Protein AF-A0A7X2IP19-F1 (afdb_monomer)

Mean predicted aligned error: 9.09 Å

Foldseek 3Di:
DPPAFAAPQNVQVVVQAKKKKKAAPPCQPVLVVQVVLVVVVVVCVVVVWDKDQGAHDPPPDDDRDRSNMMITPFHCDPVGPVNVVVVCVLCDPDPPCSNVRIDIDMDHD

Radius of gyration: 13.94 Å; Cα contacts (8 Å, |Δi|>4): 166; chains: 1; bounding box: 26×44×30 Å

Organism: NCBI:txid2666085

Nearest PDB structures (foldseek):
  6v3b-assembly1_f  TM=3.263E-01  e=1.757E-01  Acinetobacter baumannii AB0057
  7aqd-assembly1_F  TM=4.295E-01  e=8.928E+00  Bacillus subtilis subsp. subtilis str. 168

Secondary structure (DSSP, 8-state):
---PPPBHHHHHHHHTS-EEEEE-TT-GGGGGG-HHHHHHHHHHHHHT--EEE-BS-TTT-TT------EEE-----TT-HHHHHHHHHHH-SSS-TTSTT-EEEEE--

Solvent-accessible surface area (backbone atoms only — not comparable to full-atom values): 6439 Å² total; per-residue (Å²): 130,88,80,74,57,60,31,60,64,58,52,10,52,72,68,68,38,51,33,38,35,42,35,48,76,89,31,47,92,47,25,92,72,36,65,66,55,54,52,49,51,54,47,30,60,74,70,68,50,54,64,47,78,26,29,77,59,84,86,81,42,93,84,68,70,68,37,62,29,34,34,37,75,42,59,84,42,98,85,36,66,65,43,52,49,50,51,47,60,49,63,43,98,51,94,68,65,81,44,72,60,54,44,79,43,79,44,68,93

Structure (mmCIF, N/CA/C/O backbone):
data_AF-A0A7X2IP19-F1
#
_entry.id   AF-A0A7X2IP19-F1
#
loop_
_atom_site.group_PDB
_atom_site.id
_atom_site.type_symbol
_atom_site.label_atom_id
_atom_site.label_alt_id
_atom_site.label_comp_id
_atom_site.label_asym_id
_atom_site.label_entity_id
_atom_site.label_seq_id
_atom_site.pdbx_PDB_ins_code
_atom_site.Cartn_x
_atom_site.Cartn_y
_atom_site.Cartn_z
_atom_site.occupancy
_atom_site.B_iso_or_equiv
_atom_site.auth_seq_id
_atom_site.auth_comp_id
_atom_site.auth_asym_id
_atom_site.auth_atom_id
_atom_site.pdbx_PDB_model_num
ATOM 1 N N . MET A 1 1 ? -0.583 26.020 0.641 1.00 37.47 1 MET A N 1
ATOM 2 C CA . MET A 1 1 ? -0.569 25.337 1.950 1.00 37.47 1 MET A CA 1
ATOM 3 C C . MET A 1 1 ? 0.026 23.966 1.692 1.00 37.47 1 MET A C 1
ATOM 5 O O . MET A 1 1 ? -0.511 23.296 0.818 1.00 37.47 1 MET A O 1
ATOM 9 N N . PRO A 1 2 ? 1.178 23.603 2.274 1.00 40.38 2 PRO A N 1
ATOM 10 C CA . PRO A 1 2 ? 1.756 22.287 2.038 1.00 40.38 2 PRO A CA 1
ATOM 11 C C . PRO A 1 2 ? 0.834 21.244 2.672 1.00 40.38 2 PRO A C 1
ATOM 13 O O . PRO A 1 2 ? 0.687 21.203 3.889 1.00 40.38 2 PRO A O 1
ATOM 16 N N . THR A 1 3 ? 0.152 20.460 1.841 1.00 46.56 3 THR A N 1
ATOM 17 C CA . THR A 1 3 ? -0.602 19.289 2.284 1.00 46.56 3 THR A CA 1
ATOM 18 C C . THR A 1 3 ? 0.419 18.262 2.756 1.00 46.56 3 THR A C 1
ATOM 20 O O . THR A 1 3 ? 1.039 17.583 1.940 1.00 46.56 3 THR A O 1
ATOM 23 N N . LEU A 1 4 ? 0.668 18.229 4.064 1.00 58.41 4 LEU A N 1
ATOM 24 C CA . LEU A 1 4 ? 1.439 17.170 4.701 1.00 58.41 4 LEU A CA 1
ATOM 25 C C . LEU A 1 4 ? 0.639 15.880 4.511 1.00 58.41 4 LEU A C 1
ATOM 27 O O . LEU A 1 4 ? -0.537 15.822 4.868 1.00 58.41 4 LEU A O 1
ATOM 31 N N . LEU A 1 5 ? 1.242 14.890 3.853 1.00 65.94 5 LEU A N 1
ATOM 32 C CA . LEU A 1 5 ? 0.655 13.557 3.801 1.00 65.94 5 LEU A CA 1
ATOM 33 C C . LEU A 1 5 ? 0.585 13.032 5.240 1.00 65.94 5 LEU A C 1
ATOM 35 O O . LEU A 1 5 ? 1.558 13.223 5.971 1.00 65.94 5 LEU A O 1
ATOM 39 N N . PRO A 1 6 ? -0.523 12.392 5.645 1.00 69.69 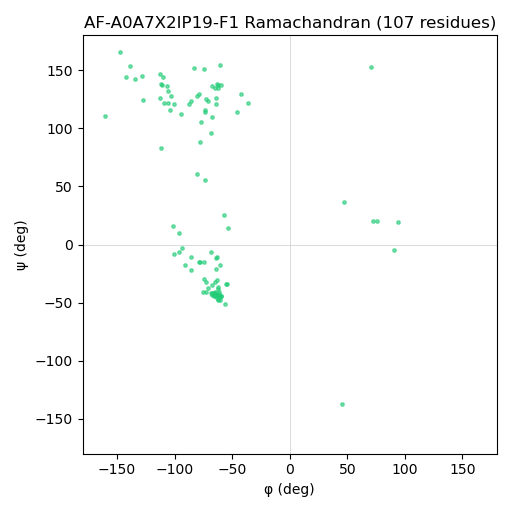6 PRO A N 1
ATOM 40 C CA . PRO A 1 6 ? -0.623 11.811 6.973 1.00 69.69 6 PRO A CA 1
ATOM 41 C C . PRO A 1 6 ? 0.479 10.770 7.160 1.00 69.69 6 PRO A C 1
ATOM 43 O O . PRO A 1 6 ? 0.778 9.978 6.255 1.00 69.69 6 PRO A O 1
ATOM 46 N N . THR A 1 7 ? 1.091 10.806 8.334 1.00 75.00 7 THR A N 1
ATOM 47 C CA . THR A 1 7 ? 2.167 9.893 8.708 1.00 75.00 7 THR A CA 1
ATOM 48 C C . THR A 1 7 ? 1.587 8.510 8.999 1.00 75.00 7 THR A C 1
ATOM 50 O O . THR A 1 7 ? 0.450 8.397 9.462 1.00 75.00 7 THR A O 1
ATOM 53 N N . ILE A 1 8 ? 2.356 7.439 8.777 1.00 76.69 8 ILE A N 1
ATOM 54 C CA . ILE A 1 8 ? 1.908 6.082 9.141 1.00 76.69 8 ILE A CA 1
ATOM 55 C C . ILE A 1 8 ? 1.514 5.984 10.623 1.00 76.69 8 ILE A C 1
ATOM 57 O O . ILE A 1 8 ? 0.566 5.279 10.957 1.00 76.69 8 ILE A O 1
ATOM 61 N N . ASP A 1 9 ? 2.202 6.726 11.491 1.00 72.25 9 ASP A N 1
ATOM 62 C CA . ASP A 1 9 ? 1.932 6.774 12.925 1.00 72.25 9 ASP A CA 1
ATOM 63 C C . ASP A 1 9 ? 0.577 7.430 13.236 1.00 72.25 9 ASP A C 1
ATOM 65 O O . ASP A 1 9 ? -0.226 6.872 13.980 1.00 72.25 9 ASP A O 1
ATOM 69 N N . GLU A 1 10 ? 0.247 8.543 12.572 1.00 78.88 10 GLU A N 1
ATOM 70 C CA . GLU A 1 10 ? -1.065 9.195 12.699 1.00 78.88 10 GLU A CA 1
ATOM 71 C C . GLU A 1 10 ? -2.195 8.270 12.237 1.00 78.88 10 GLU A C 1
ATOM 73 O O . GLU A 1 10 ? -3.231 8.164 12.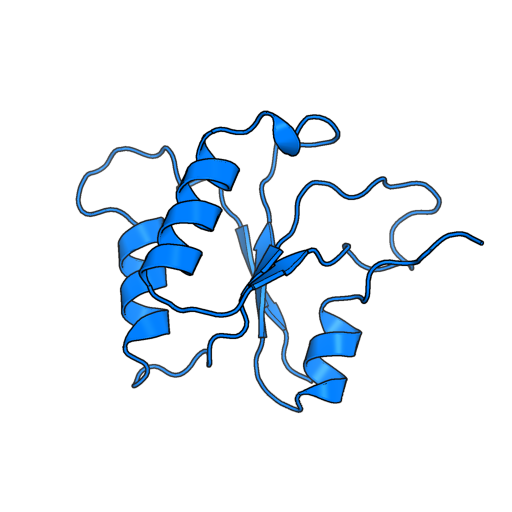894 1.00 78.88 10 GLU A O 1
ATOM 78 N N . ILE A 1 11 ? -1.978 7.543 11.137 1.00 79.44 11 ILE A N 1
ATOM 79 C CA . ILE A 1 11 ? -2.936 6.560 10.622 1.00 79.44 11 ILE A CA 1
ATOM 80 C C . ILE A 1 11 ? -3.086 5.389 11.606 1.00 79.44 11 ILE A C 1
ATOM 82 O O . ILE A 1 11 ? -4.205 4.935 11.857 1.00 79.44 11 ILE A O 1
ATOM 86 N N . ALA A 1 12 ? -1.985 4.906 12.190 1.00 77.56 12 ALA A N 1
ATOM 87 C CA . ALA A 1 12 ? -2.002 3.854 13.205 1.00 77.56 12 ALA A CA 1
ATOM 88 C C . ALA A 1 12 ? -2.801 4.283 14.442 1.00 77.56 12 ALA A C 1
ATOM 90 O O . ALA A 1 12 ? -3.668 3.536 14.908 1.00 77.56 12 ALA A O 1
ATOM 91 N N . GLN A 1 13 ? -2.540 5.497 14.940 1.00 78.88 13 GLN A N 1
ATOM 92 C CA . GLN A 1 13 ? -3.217 6.088 16.092 1.00 78.88 13 GLN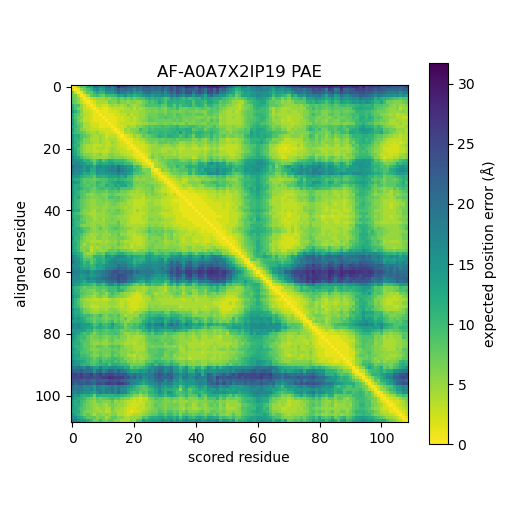 A CA 1
ATOM 93 C C . GLN A 1 13 ? -4.710 6.308 15.829 1.00 78.88 13 GLN A C 1
ATOM 95 O O . GLN A 1 13 ? -5.535 5.967 16.680 1.00 78.88 13 GLN A O 1
ATOM 100 N N . GLU A 1 14 ? -5.080 6.817 14.650 1.00 80.50 14 GLU A N 1
ATOM 101 C CA . GLU A 1 14 ? -6.480 7.022 14.265 1.00 80.50 14 GLU A CA 1
ATOM 102 C C . GLU A 1 14 ? -7.233 5.689 14.174 1.00 80.50 14 GLU A C 1
ATOM 104 O O . GLU A 1 14 ? -8.331 5.538 14.717 1.00 80.50 14 GLU A O 1
ATOM 109 N N . LYS A 1 15 ? -6.620 4.687 13.537 1.00 76.56 15 LYS A N 1
ATOM 110 C CA . LYS A 1 15 ? -7.225 3.364 13.339 1.00 76.56 15 LYS A CA 1
ATOM 111 C C . LYS A 1 15 ? -7.166 2.482 14.594 1.00 76.56 15 LYS A C 1
ATOM 113 O O . LYS A 1 15 ? -7.852 1.461 14.633 1.00 76.56 15 LYS A O 1
ATOM 118 N N . LYS A 1 16 ? -6.350 2.838 15.598 1.00 77.56 16 LYS A N 1
ATOM 119 C CA . LYS A 1 16 ? -6.065 2.058 16.821 1.00 77.56 16 LYS A CA 1
ATOM 120 C C . LYS A 1 16 ? -5.749 0.582 16.554 1.00 77.56 16 LYS A C 1
ATOM 122 O O . LYS A 1 16 ? -6.136 -0.300 17.323 1.00 77.56 16 LYS A O 1
ATOM 127 N N . ARG A 1 17 ? -5.048 0.296 15.458 1.00 78.56 17 ARG A N 1
ATOM 128 C CA . ARG A 1 17 ? -4.696 -1.070 15.048 1.00 78.56 17 ARG A CA 1
ATOM 129 C C . ARG A 1 17 ? -3.351 -1.105 14.346 1.00 78.56 17 ARG A C 1
ATOM 131 O O . ARG A 1 17 ? -2.837 -0.074 13.927 1.00 78.56 17 ARG A O 1
ATOM 138 N N . ARG A 1 18 ? -2.800 -2.313 14.199 1.00 75.56 18 ARG A N 1
ATOM 139 C CA . ARG A 1 18 ? -1.567 -2.523 13.438 1.00 75.56 18 ARG A CA 1
ATOM 140 C C . ARG A 1 18 ? -1.779 -2.166 11.977 1.00 75.56 18 ARG A C 1
ATOM 142 O O . ARG A 1 18 ? -2.670 -2.715 11.336 1.00 75.56 18 ARG A O 1
ATOM 149 N N . VAL A 1 19 ? -0.923 -1.290 11.479 1.00 81.19 19 VAL A N 1
ATOM 150 C CA . VAL A 1 19 ? -0.911 -0.813 10.102 1.00 81.19 19 VAL A CA 1
ATOM 151 C C . VAL A 1 19 ? 0.343 -1.303 9.389 1.00 81.19 19 VAL A C 1
ATOM 153 O O . VAL A 1 19 ? 1.406 -1.447 10.005 1.00 81.19 19 VAL A O 1
ATOM 156 N N . LEU A 1 20 ? 0.214 -1.568 8.089 1.00 83.38 20 LEU A N 1
ATOM 157 C CA . LEU A 1 20 ? 1.317 -2.034 7.262 1.00 83.38 20 LEU A CA 1
ATOM 158 C C . LEU A 1 20 ? 1.820 -0.917 6.353 1.00 83.38 20 LEU A C 1
ATOM 160 O O . LEU A 1 20 ? 1.081 -0.408 5.513 1.00 83.38 20 LEU A O 1
ATOM 164 N N . LEU A 1 21 ? 3.099 -0.591 6.478 1.00 83.19 21 LEU A N 1
ATOM 165 C CA . LEU A 1 21 ? 3.796 0.325 5.590 1.00 83.19 21 LEU A CA 1
ATOM 166 C C . LEU A 1 21 ? 4.674 -0.455 4.614 1.00 83.19 21 LEU A C 1
ATOM 168 O O . LEU A 1 21 ? 5.507 -1.272 5.013 1.00 83.19 21 LEU A O 1
ATOM 172 N N . LEU A 1 22 ? 4.508 -0.158 3.330 1.00 81.44 22 LEU A N 1
ATOM 173 C CA . LEU A 1 22 ? 5.360 -0.641 2.254 1.00 81.44 22 LEU A CA 1
ATOM 174 C C . LEU A 1 22 ? 6.278 0.482 1.797 1.00 81.44 22 LEU A C 1
ATOM 176 O O . LEU A 1 22 ? 5.829 1.485 1.237 1.00 81.44 22 LEU A O 1
ATOM 180 N N . SER A 1 23 ? 7.574 0.280 2.000 1.00 78.44 23 SER A N 1
ATOM 181 C CA . SER A 1 23 ? 8.604 1.226 1.600 1.00 78.44 23 SER A CA 1
ATOM 182 C C . SER A 1 23 ? 9.436 0.648 0.454 1.00 78.44 23 SER A C 1
ATOM 184 O O . SER A 1 23 ? 9.781 -0.536 0.435 1.00 78.44 23 SER A O 1
ATOM 186 N N . PHE A 1 24 ? 9.731 1.477 -0.550 1.00 76.75 24 PHE A N 1
ATOM 187 C CA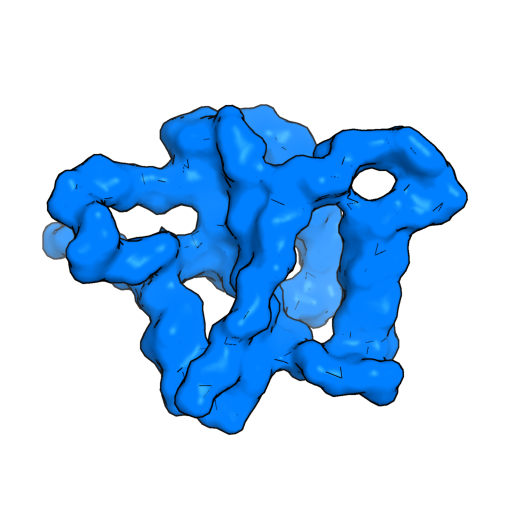 . PHE A 1 24 ? 10.399 1.070 -1.790 1.00 76.75 24 PHE A CA 1
ATOM 188 C C . PHE A 1 24 ? 11.811 1.675 -1.857 1.00 76.75 24 PHE A C 1
ATOM 190 O O . PHE A 1 24 ? 12.013 2.711 -2.502 1.00 76.75 24 PHE A O 1
ATOM 197 N N . PRO A 1 25 ? 12.820 1.061 -1.216 1.00 62.81 25 PRO A N 1
ATOM 198 C CA . PRO A 1 25 ? 14.177 1.587 -1.218 1.00 62.81 25 PRO A CA 1
ATOM 199 C C . PRO A 1 25 ? 14.752 1.619 -2.639 1.00 62.81 25 PRO A C 1
ATOM 201 O O . PRO A 1 25 ? 14.624 0.678 -3.426 1.00 62.81 25 PRO A O 1
ATOM 204 N N . GLY A 1 26 ? 15.389 2.741 -2.976 1.00 59.22 26 GLY A N 1
ATOM 205 C CA . GLY A 1 26 ? 15.964 3.001 -4.301 1.00 59.22 26 GLY A CA 1
ATOM 206 C C . GLY A 1 26 ? 15.017 3.682 -5.294 1.00 59.22 26 GLY A C 1
ATOM 207 O O . GLY A 1 26 ? 15.449 4.047 -6.387 1.00 59.22 26 GLY A O 1
ATOM 208 N N . ALA A 1 27 ? 13.753 3.900 -4.923 1.00 60.00 27 ALA A N 1
ATOM 209 C CA . ALA A 1 27 ? 12.803 4.649 -5.735 1.00 60.00 27 ALA A CA 1
ATOM 210 C C . ALA A 1 27 ? 13.065 6.167 -5.685 1.00 60.00 27 ALA A C 1
ATOM 212 O O . ALA A 1 27 ? 13.014 6.833 -6.726 1.00 60.00 27 ALA A O 1
ATOM 213 N N . GLY A 1 28 ? 13.397 6.701 -4.499 1.00 65.62 28 GLY A N 1
ATOM 214 C CA . GLY A 1 28 ? 13.642 8.129 -4.264 1.00 65.62 28 GLY A CA 1
ATOM 215 C C . GLY A 1 28 ? 12.569 9.001 -4.923 1.00 65.62 28 GLY A C 1
ATOM 216 O O . GLY A 1 28 ? 11.400 8.636 -4.970 1.00 65.62 28 GLY A O 1
ATOM 217 N N . SER A 1 29 ? 12.963 10.104 -5.562 1.00 63.97 29 SER A N 1
ATOM 218 C CA . SER A 1 29 ? 12.041 10.982 -6.307 1.00 63.97 29 SER A CA 1
ATOM 219 C C . SER A 1 29 ? 11.448 10.356 -7.584 1.00 63.97 29 SER A C 1
ATOM 221 O O . SER A 1 29 ? 10.608 10.968 -8.240 1.00 63.97 29 SER A O 1
ATOM 223 N N . LYS A 1 30 ? 11.896 9.161 -7.999 1.00 68.88 30 LYS A N 1
ATOM 224 C CA . LYS A 1 30 ? 11.429 8.454 -9.209 1.00 68.88 30 LYS A CA 1
ATOM 225 C C . LYS A 1 30 ? 10.441 7.331 -8.892 1.00 68.88 30 LYS A C 1
ATOM 227 O O . LYS A 1 30 ? 10.162 6.508 -9.767 1.00 68.88 30 LYS A O 1
ATOM 232 N N . TYR A 1 31 ? 9.866 7.311 -7.694 1.00 73.56 31 TYR A N 1
ATOM 233 C CA . TYR A 1 31 ? 8.910 6.288 -7.279 1.00 73.56 31 TYR A CA 1
ATOM 234 C C . TYR A 1 31 ? 7.717 6.115 -8.227 1.00 73.56 31 TYR A C 1
ATOM 236 O O . TYR A 1 31 ? 7.295 4.987 -8.476 1.00 73.56 31 TYR A O 1
ATOM 244 N N . SER A 1 32 ? 7.238 7.188 -8.865 1.00 70.75 32 SER A N 1
ATOM 245 C CA . SER A 1 32 ? 6.153 7.125 -9.857 1.00 70.75 32 SER A CA 1
ATOM 246 C C . SER A 1 32 ? 6.516 6.330 -11.117 1.00 70.75 32 SER A C 1
ATOM 248 O O . SER A 1 32 ? 5.635 5.869 -11.846 1.00 70.75 32 SER A O 1
ATOM 250 N N . LYS A 1 33 ? 7.814 6.161 -11.396 1.00 75.25 33 LYS A N 1
ATOM 251 C CA . LYS A 1 33 ? 8.328 5.359 -12.515 1.00 75.25 33 LYS A CA 1
ATOM 252 C C . LYS A 1 33 ? 8.653 3.921 -12.113 1.00 75.25 33 LYS A C 1
ATOM 254 O O . LYS A 1 33 ? 9.025 3.146 -12.988 1.00 75.25 33 LYS A O 1
ATOM 259 N N . ASN A 1 34 ? 8.518 3.557 -10.837 1.00 76.44 34 ASN A N 1
ATOM 260 C CA . ASN A 1 34 ? 8.849 2.217 -10.377 1.00 76.44 34 ASN A CA 1
ATOM 261 C C . ASN A 1 34 ? 7.770 1.214 -10.844 1.00 76.44 34 ASN A C 1
ATOM 263 O O . ASN A 1 34 ? 6.623 1.311 -10.394 1.00 76.44 34 ASN A O 1
ATOM 267 N N . PRO A 1 35 ? 8.092 0.254 -11.734 1.00 77.00 35 PRO A N 1
ATOM 268 C CA . PRO A 1 35 ? 7.114 -0.722 -12.218 1.00 77.00 35 PRO A CA 1
ATOM 269 C C . PRO A 1 35 ? 6.587 -1.612 -11.088 1.00 77.00 35 PRO A C 1
ATOM 271 O O . PRO A 1 35 ? 5.420 -1.986 -11.108 1.00 77.00 35 PRO A O 1
ATOM 274 N N . VAL A 1 36 ? 7.413 -1.873 -10.069 1.00 77.50 36 VAL A N 1
ATOM 275 C CA . VAL A 1 36 ? 7.042 -2.647 -8.876 1.00 77.50 36 VAL A CA 1
ATOM 276 C C . VAL A 1 36 ? 5.894 -1.975 -8.120 1.00 77.50 36 VAL A C 1
ATOM 278 O O . VAL A 1 36 ? 4.913 -2.631 -7.786 1.00 77.50 36 VAL A O 1
ATOM 281 N N . ARG A 1 37 ? 5.972 -0.652 -7.921 1.00 81.62 37 ARG A N 1
ATOM 282 C CA . ARG A 1 37 ? 4.924 0.132 -7.254 1.00 81.62 37 ARG A CA 1
ATOM 283 C C . ARG A 1 37 ? 3.615 0.081 -8.034 1.00 81.62 37 ARG A C 1
ATOM 285 O O . ARG A 1 37 ? 2.575 -0.187 -7.452 1.00 81.62 37 ARG A O 1
ATOM 292 N N . LYS A 1 38 ? 3.669 0.301 -9.353 1.00 83.12 38 LYS A N 1
ATOM 293 C CA . LYS A 1 38 ? 2.479 0.229 -10.219 1.00 83.12 38 LYS A CA 1
ATOM 294 C C . LYS A 1 38 ? 1.829 -1.147 -10.178 1.00 83.12 38 LYS A C 1
ATOM 296 O O . LYS A 1 38 ? 0.617 -1.238 -10.055 1.00 83.12 38 LYS A O 1
ATOM 301 N N . TYR A 1 39 ? 2.636 -2.199 -10.251 1.00 83.25 39 TYR A N 1
ATOM 302 C CA . TYR A 1 39 ? 2.140 -3.566 -10.199 1.00 83.25 39 TYR A CA 1
ATOM 303 C C . TYR A 1 39 ? 1.496 -3.888 -8.845 1.00 83.25 39 TYR A C 1
ATOM 305 O O . TYR A 1 39 ? 0.430 -4.493 -8.806 1.00 83.25 39 TYR A O 1
ATOM 313 N N . LEU A 1 40 ? 2.099 -3.426 -7.745 1.00 82.31 40 LEU A N 1
ATOM 314 C CA . LEU A 1 40 ? 1.545 -3.590 -6.405 1.00 82.31 40 LEU A CA 1
ATOM 315 C C . LEU A 1 40 ? 0.235 -2.812 -6.215 1.00 82.31 40 LEU A C 1
ATOM 317 O O . LEU A 1 40 ? -0.718 -3.376 -5.696 1.00 82.31 40 LEU A O 1
ATOM 321 N N . LEU A 1 41 ? 0.162 -1.563 -6.687 1.00 84.31 41 LEU A N 1
ATOM 322 C CA . LEU A 1 41 ? -1.067 -0.759 -6.687 1.00 84.31 41 LEU A CA 1
ATOM 323 C C . LEU A 1 41 ? -2.197 -1.481 -7.432 1.00 84.31 41 LEU A C 1
ATOM 325 O O . LEU A 1 41 ? -3.261 -1.701 -6.866 1.00 84.31 41 LEU A O 1
ATOM 329 N N . SER A 1 42 ? -1.940 -1.936 -8.662 1.00 87.31 42 SER A N 1
ATOM 330 C CA . SER A 1 42 ? -2.934 -2.684 -9.439 1.00 87.31 42 SER A CA 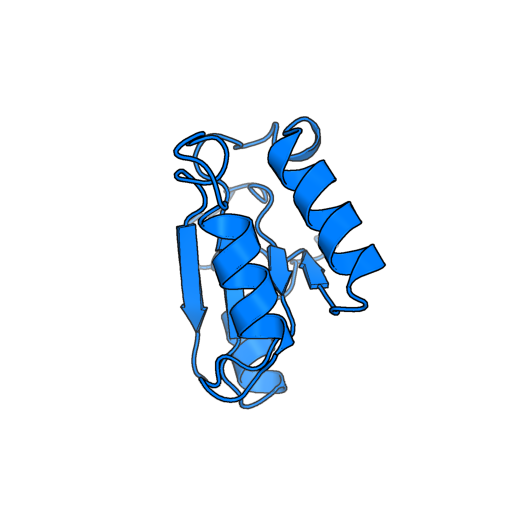1
ATOM 331 C C . SER A 1 42 ? -3.336 -3.999 -8.770 1.00 87.31 42 SER A C 1
ATOM 333 O O . SER A 1 42 ? -4.497 -4.387 -8.835 1.00 87.31 42 SER A O 1
ATOM 335 N N . TRP A 1 43 ? -2.401 -4.692 -8.116 1.00 86.19 43 TRP A N 1
ATOM 336 C CA . TRP A 1 43 ? -2.714 -5.911 -7.375 1.00 86.19 4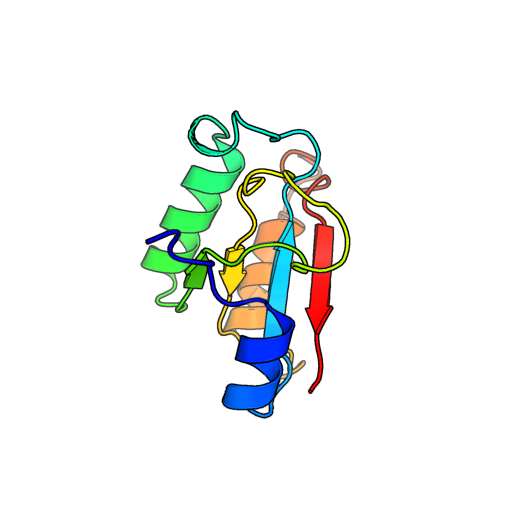3 TRP A CA 1
ATOM 337 C C . TRP A 1 43 ? -3.588 -5.634 -6.148 1.00 86.19 43 TRP A C 1
ATOM 339 O O . TRP A 1 43 ? -4.544 -6.370 -5.920 1.00 86.19 43 TRP A O 1
ATOM 349 N N . LEU A 1 44 ? -3.311 -4.563 -5.398 1.00 85.44 44 LEU A N 1
ATOM 350 C CA . LEU A 1 44 ? -4.126 -4.142 -4.257 1.00 85.44 44 LEU A CA 1
ATOM 351 C C . LEU A 1 44 ? -5.543 -3.746 -4.688 1.00 85.44 44 LEU A C 1
ATOM 353 O O . LEU A 1 44 ? -6.506 -4.184 -4.062 1.00 85.44 44 LEU A O 1
ATOM 357 N N . GLU A 1 45 ? -5.679 -2.995 -5.787 1.00 86.56 45 GLU A N 1
ATOM 358 C CA . GLU A 1 45 ? -6.987 -2.655 -6.364 1.00 86.56 45 GLU A CA 1
ATOM 359 C C . GLU A 1 45 ? -7.772 -3.910 -6.770 1.00 86.56 45 GLU A C 1
ATOM 361 O O . GLU A 1 45 ? -8.955 -4.025 -6.455 1.00 86.56 45 GLU A O 1
ATOM 366 N N . LEU A 1 46 ? -7.117 -4.882 -7.417 1.00 86.19 46 LEU A N 1
ATOM 367 C CA . LEU A 1 46 ? -7.744 -6.153 -7.801 1.00 86.19 46 LEU A CA 1
ATOM 368 C C . LEU A 1 46 ? -8.110 -7.026 -6.597 1.00 86.19 46 LEU A C 1
ATOM 370 O O . LEU A 1 46 ? -9.110 -7.739 -6.639 1.00 86.19 46 LEU A O 1
ATOM 374 N N . ALA A 1 47 ? -7.302 -6.986 -5.539 1.00 82.62 47 ALA A N 1
ATOM 375 C CA . ALA A 1 47 ? -7.581 -7.683 -4.291 1.00 82.62 47 ALA A CA 1
ATOM 376 C C . ALA A 1 47 ? -8.691 -6.998 -3.473 1.00 82.62 47 ALA A C 1
ATOM 378 O O . ALA A 1 47 ? -9.235 -7.620 -2.566 1.00 82.62 47 ALA A O 1
ATOM 379 N N . GLY A 1 48 ? -9.045 -5.747 -3.795 1.00 83.75 48 GLY A N 1
ATOM 380 C CA . GLY A 1 48 ? -9.995 -4.946 -3.023 1.00 83.75 48 GLY A CA 1
ATOM 381 C C . GLY A 1 48 ? -9.430 -4.466 -1.685 1.00 83.75 48 GLY A C 1
ATOM 382 O O . GLY A 1 48 ? -10.198 -4.136 -0.784 1.00 83.75 48 GLY A O 1
ATOM 383 N N . ILE A 1 49 ? -8.101 -4.440 -1.541 1.00 84.31 49 ILE A N 1
ATOM 384 C CA . ILE A 1 49 ? -7.431 -4.044 -0.303 1.00 84.31 49 ILE A CA 1
ATOM 385 C C . ILE A 1 49 ? -7.241 -2.523 -0.326 1.00 84.31 49 ILE A C 1
ATOM 387 O O . ILE A 1 49 ? -6.573 -2.012 -1.229 1.00 84.31 49 ILE A O 1
ATOM 391 N N . PRO A 1 50 ? -7.785 -1.782 0.654 1.00 84.12 50 PRO A N 1
ATOM 392 C CA . PRO A 1 50 ?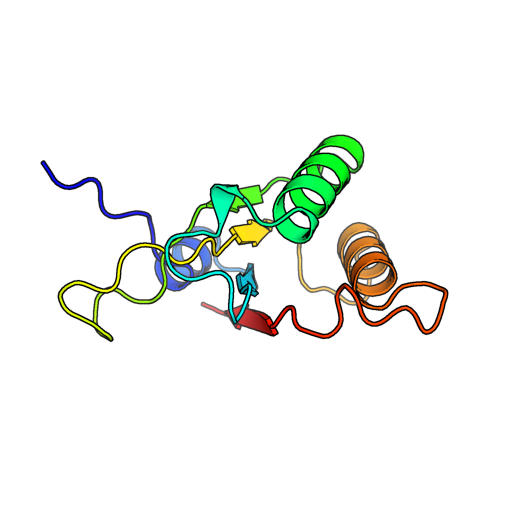 -7.594 -0.344 0.723 1.00 84.12 50 PRO A CA 1
ATOM 393 C C . PRO A 1 50 ? -6.124 0.004 0.974 1.00 84.12 50 PRO A C 1
ATOM 395 O O . PRO A 1 50 ? -5.458 -0.569 1.836 1.00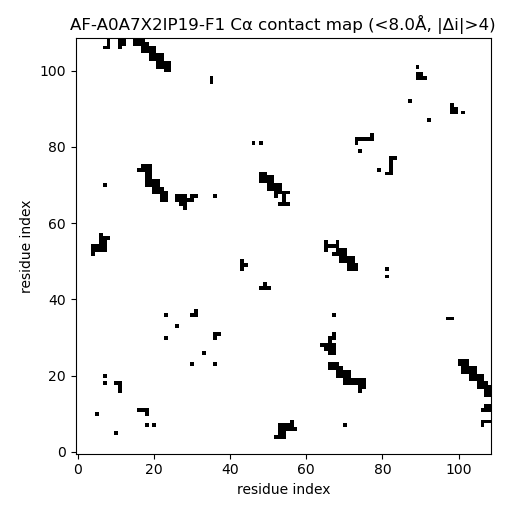 84.12 50 PRO A O 1
ATOM 398 N N . PHE A 1 51 ? -5.613 0.976 0.226 1.00 86.12 51 PHE A N 1
ATOM 399 C CA . PHE A 1 51 ? -4.263 1.505 0.389 1.00 86.12 51 PHE A CA 1
ATOM 400 C C . PHE A 1 51 ? -4.265 3.024 0.241 1.00 86.12 51 PHE A C 1
ATOM 402 O O . PHE A 1 51 ? -5.125 3.596 -0.427 1.00 86.12 51 PHE A O 1
ATOM 409 N N . GLN A 1 52 ? -3.291 3.678 0.862 1.00 81.69 52 GLN A N 1
ATOM 410 C CA . GLN A 1 52 ? -3.137 5.125 0.844 1.00 81.69 52 GLN A CA 1
ATOM 411 C C . GLN A 1 52 ? -1.659 5.507 0.769 1.00 81.69 52 GLN A C 1
ATOM 413 O O . GLN A 1 52 ? -0.797 4.858 1.353 1.00 81.69 52 GLN A O 1
ATOM 418 N N . GLU A 1 53 ? -1.350 6.580 0.052 1.00 80.19 53 GLU A N 1
ATOM 419 C CA . GLU A 1 53 ? -0.009 7.164 0.044 1.00 80.19 53 GLU A CA 1
ATOM 420 C C . GLU A 1 53 ? 0.239 7.872 1.388 1.00 80.19 53 GLU A C 1
ATOM 422 O O . GLU A 1 53 ? -0.554 8.721 1.797 1.00 80.19 53 GLU A O 1
ATOM 427 N N . CYS A 1 54 ? 1.323 7.524 2.083 1.00 73.06 54 CYS A N 1
ATOM 428 C CA . CYS A 1 54 ? 1.694 8.126 3.369 1.00 73.06 54 CYS A CA 1
ATOM 429 C C . CYS A 1 54 ? 3.185 8.463 3.382 1.00 73.06 54 CYS A C 1
ATOM 431 O O . CYS A 1 54 ? 3.991 7.719 2.828 1.00 73.06 54 CYS A O 1
ATOM 433 N N . GLY A 1 55 ? 3.558 9.586 3.987 1.00 63.91 55 GLY A N 1
ATOM 434 C CA . GLY A 1 55 ? 4.964 9.973 4.105 1.00 63.91 55 GLY A CA 1
ATOM 435 C C . GLY A 1 55 ? 5.658 9.306 5.290 1.00 63.91 55 GLY A C 1
ATOM 436 O O . GLY A 1 55 ? 5.007 9.010 6.295 1.00 63.91 55 GLY A O 1
ATOM 437 N N . ASP A 1 56 ? 6.974 9.106 5.168 1.00 55.16 56 ASP A N 1
ATOM 438 C CA . ASP A 1 56 ? 7.859 8.905 6.320 1.00 55.16 56 ASP A CA 1
ATOM 439 C C . ASP A 1 56 ? 7.825 10.126 7.254 1.00 55.16 56 ASP A C 1
ATOM 441 O O . ASP A 1 56 ? 7.522 11.247 6.831 1.00 55.16 56 ASP A O 1
ATOM 445 N N . ASP A 1 57 ? 8.125 9.872 8.524 1.00 52.44 57 ASP A N 1
ATOM 446 C CA . ASP A 1 57 ? 7.962 10.780 9.654 1.00 52.44 57 ASP A CA 1
ATOM 447 C C . ASP A 1 57 ? 8.395 12.241 9.376 1.00 52.44 57 ASP A C 1
ATOM 449 O O . ASP A 1 57 ? 9.525 12.494 8.934 1.00 52.44 57 ASP A O 1
ATOM 453 N N . PRO A 1 58 ? 7.546 13.242 9.689 1.00 49.22 58 PRO A N 1
ATOM 454 C CA . PRO A 1 58 ? 7.869 14.653 9.481 1.00 49.22 58 PRO A CA 1
ATOM 455 C C . PRO A 1 58 ? 9.051 15.150 10.335 1.00 49.22 58 PRO A C 1
ATOM 457 O O . PRO A 1 58 ? 9.560 16.246 10.083 1.00 49.22 58 PRO A O 1
ATOM 460 N N . SER A 1 59 ? 9.516 14.372 11.319 1.00 43.38 59 SER A N 1
ATOM 461 C CA . SER A 1 59 ? 10.622 14.721 12.219 1.00 43.38 59 SER A CA 1
ATOM 462 C C . SER A 1 59 ? 11.992 14.262 11.712 1.00 43.38 59 SER A C 1
ATOM 464 O O . SER A 1 59 ? 13.000 14.790 12.183 1.00 43.38 59 SER A O 1
ATOM 466 N N . ILE A 1 60 ? 12.076 13.320 10.759 1.00 44.59 60 ILE A N 1
ATOM 467 C CA . ILE A 1 60 ? 13.371 12.761 10.316 1.00 44.59 60 ILE A CA 1
ATOM 468 C C . ILE A 1 60 ? 14.052 13.585 9.221 1.00 44.59 60 ILE A C 1
ATOM 470 O O . ILE A 1 60 ? 15.279 13.537 9.096 1.00 44.59 60 ILE A O 1
ATOM 474 N N . SER A 1 61 ? 13.345 14.407 8.449 1.00 40.22 61 SER A N 1
ATOM 475 C CA . SER A 1 61 ? 14.039 15.300 7.517 1.00 40.22 61 SER A CA 1
ATOM 476 C C . SER A 1 61 ? 13.185 16.463 7.068 1.00 40.22 61 SER A C 1
ATOM 478 O O . SER A 1 61 ? 12.309 16.327 6.213 1.00 40.22 61 SER A O 1
ATOM 480 N N . GLY A 1 62 ? 13.565 17.654 7.533 1.00 42.34 62 GLY A N 1
ATOM 481 C CA . GLY A 1 62 ? 13.332 18.864 6.761 1.00 42.34 62 GLY A CA 1
ATOM 482 C C . GLY A 1 62 ? 13.738 18.608 5.305 1.00 42.34 62 GLY A C 1
ATOM 483 O O . GLY A 1 62 ? 14.907 18.378 5.020 1.00 42.34 62 GLY A O 1
ATOM 484 N N . TYR A 1 63 ? 12.755 18.623 4.402 1.00 43.16 63 TYR A N 1
ATOM 485 C CA . TYR A 1 63 ? 12.896 18.447 2.949 1.00 43.16 63 TYR A CA 1
ATOM 486 C C . TYR A 1 63 ? 13.143 17.033 2.381 1.00 43.16 63 TYR A C 1
ATOM 488 O O . TYR A 1 63 ? 13.519 16.933 1.210 1.00 43.16 63 TYR A O 1
ATOM 496 N N . SER A 1 64 ? 12.847 15.934 3.086 1.00 47.78 64 SER A N 1
ATOM 497 C CA . SER A 1 64 ? 12.737 14.638 2.386 1.00 47.78 64 SER A CA 1
ATOM 498 C C . SER A 1 64 ? 11.400 14.549 1.651 1.00 47.78 64 SE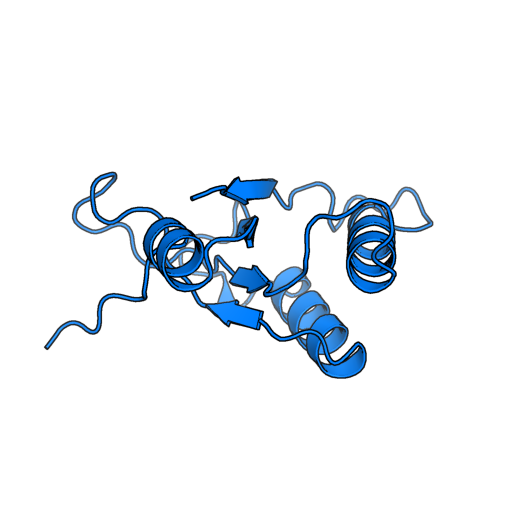R A C 1
ATOM 500 O O . SER A 1 64 ? 10.336 14.408 2.243 1.00 47.78 64 SER A O 1
ATOM 502 N N . SER A 1 65 ? 11.450 14.693 0.325 1.00 58.81 65 SER A N 1
ATOM 503 C CA . SER A 1 65 ? 10.284 14.501 -0.540 1.00 58.81 65 SER A CA 1
ATOM 504 C C . SER A 1 65 ? 9.804 13.056 -0.449 1.00 58.81 65 SER A C 1
ATOM 506 O O . SER A 1 65 ? 10.627 12.144 -0.493 1.00 58.81 65 SER A O 1
ATOM 508 N N . TYR A 1 66 ? 8.485 12.870 -0.385 1.00 69.75 66 TYR A N 1
ATOM 509 C CA . TYR A 1 66 ? 7.813 11.571 -0.433 1.00 69.75 66 TYR A CA 1
ATOM 510 C C . TYR A 1 66 ? 8.512 10.588 -1.387 1.00 69.75 66 TYR A C 1
ATOM 512 O O . TYR A 1 66 ? 8.677 10.872 -2.578 1.00 69.75 66 TYR A O 1
ATOM 520 N N . GLN A 1 67 ? 8.933 9.437 -0.854 1.00 69.19 67 GLN A N 1
ATOM 521 C CA . GLN A 1 67 ? 9.745 8.452 -1.578 1.00 69.19 67 GLN A CA 1
ATOM 522 C C . GLN A 1 67 ? 8.908 7.325 -2.200 1.00 69.19 67 GLN A C 1
ATOM 524 O O . GLN A 1 67 ? 9.458 6.351 -2.720 1.00 69.19 67 GLN A O 1
ATOM 529 N N . GLY A 1 68 ? 7.578 7.467 -2.196 1.00 73.75 68 GLY A N 1
ATOM 530 C CA . GLY A 1 68 ? 6.656 6.498 -2.788 1.00 73.75 68 GLY A CA 1
ATOM 531 C C . GLY A 1 68 ? 6.110 5.455 -1.828 1.00 73.75 68 GLY A C 1
ATOM 532 O O . GLY A 1 68 ? 5.649 4.415 -2.294 1.00 73.75 68 GLY A O 1
ATOM 533 N N . GLU A 1 69 ? 6.179 5.722 -0.531 1.00 80.88 69 GLU A N 1
ATOM 534 C CA . GLU A 1 69 ? 5.710 4.857 0.548 1.00 80.88 69 GLU A CA 1
ATOM 535 C C . GLU A 1 69 ? 4.190 4.713 0.558 1.00 80.88 69 GLU A C 1
ATOM 537 O O . GLU A 1 69 ? 3.443 5.667 0.338 1.00 80.88 69 GLU A O 1
ATOM 542 N N . ILE A 1 70 ? 3.710 3.493 0.755 1.00 84.38 70 ILE A N 1
ATOM 543 C CA . ILE A 1 70 ? 2.281 3.202 0.680 1.00 84.38 70 ILE A CA 1
ATOM 544 C C . ILE A 1 70 ? 1.874 2.494 1.957 1.00 84.38 70 ILE A C 1
ATOM 546 O O . ILE A 1 70 ? 2.413 1.444 2.304 1.00 84.38 70 ILE A O 1
ATOM 550 N N . PHE A 1 71 ? 0.892 3.069 2.630 1.00 84.88 71 PHE A N 1
ATOM 551 C CA . PHE A 1 71 ? 0.154 2.419 3.686 1.00 84.88 71 PHE A CA 1
ATOM 552 C C . PHE A 1 71 ? -0.874 1.473 3.067 1.00 84.88 71 PHE A C 1
ATOM 554 O O . PHE A 1 71 ? -1.651 1.864 2.198 1.00 84.88 71 PHE A O 1
ATOM 561 N N . VAL A 1 72 ? -0.892 0.230 3.530 1.00 84.69 72 VAL A N 1
ATOM 562 C CA . VAL A 1 72 ? -1.931 -0.738 3.193 1.00 84.69 72 VAL A CA 1
ATOM 563 C C . VAL A 1 72 ? -2.776 -0.969 4.435 1.00 84.69 72 VAL A C 1
ATOM 565 O O . VAL A 1 72 ? -2.271 -1.390 5.478 1.00 84.69 72 VAL A O 1
ATOM 568 N N . ASP A 1 73 ? -4.072 -0.703 4.312 1.00 80.56 73 ASP A N 1
ATOM 569 C CA . ASP A 1 73 ? -5.063 -0.826 5.377 1.00 80.56 73 ASP A CA 1
ATOM 570 C C . ASP A 1 73 ? -5.492 -2.291 5.534 1.00 80.56 73 ASP A C 1
ATOM 572 O O . ASP A 1 73 ? -6.650 -2.654 5.348 1.00 80.56 73 ASP A O 1
ATOM 576 N N . VAL A 1 74 ? -4.515 -3.140 5.854 1.00 79.75 74 VAL A N 1
ATOM 577 C CA . VAL A 1 74 ? -4.681 -4.573 6.103 1.00 79.75 74 VAL A CA 1
ATOM 578 C C . VAL A 1 74 ? -4.427 -4.877 7.573 1.00 79.75 74 VAL A C 1
ATOM 580 O O . VAL A 1 74 ? -3.483 -4.367 8.184 1.00 79.75 74 VAL A O 1
ATOM 583 N N . GLU A 1 75 ? -5.260 -5.734 8.156 1.00 76.19 75 GLU A N 1
ATOM 584 C CA . GLU A 1 75 ? -5.042 -6.197 9.518 1.00 76.19 75 GLU A CA 1
ATOM 585 C C . GLU A 1 75 ? -3.874 -7.186 9.525 1.00 76.19 75 GLU A C 1
ATOM 587 O O . GLU A 1 75 ? -3.937 -8.260 8.932 1.00 76.19 75 GLU A O 1
ATOM 592 N N . CYS A 1 76 ? -2.783 -6.833 10.210 1.00 67.38 76 CYS A N 1
ATOM 593 C CA . CYS A 1 76 ? -1.598 -7.689 10.350 1.00 67.38 76 CYS A CA 1
ATOM 594 C C . CYS A 1 76 ? -1.850 -8.855 11.326 1.00 67.38 76 CYS A C 1
ATOM 596 O O . CYS A 1 76 ? -1.141 -9.029 12.321 1.00 67.38 76 CYS A O 1
ATOM 598 N N . HIS A 1 77 ? -2.895 -9.635 11.061 1.00 68.75 77 HIS A N 1
ATOM 599 C CA . HIS A 1 77 ? -3.304 -10.806 11.816 1.00 68.75 77 HIS A CA 1
ATOM 600 C C . HIS A 1 77 ? -2.974 -12.079 11.035 1.00 68.75 77 HIS A C 1
ATOM 602 O O . HIS A 1 77 ? -3.270 -12.211 9.852 1.00 68.75 77 HIS A O 1
ATOM 608 N N . SER A 1 78 ? -2.437 -13.089 11.721 1.00 60.12 78 SER A N 1
ATOM 609 C CA . SER A 1 78 ? -2.125 -14.394 11.115 1.00 60.12 78 SER A CA 1
ATOM 610 C C . SER A 1 78 ? -3.353 -15.152 10.594 1.00 60.12 78 SER A C 1
ATOM 612 O O . SER A 1 78 ? -3.201 -16.167 9.913 1.00 60.12 78 SER A O 1
ATOM 614 N N . ASN A 1 79 ? -4.566 -14.703 10.924 1.00 68.19 79 ASN A N 1
ATOM 615 C CA . ASN A 1 79 ? -5.805 -15.289 10.421 1.00 68.19 79 ASN A CA 1
ATOM 616 C C . ASN A 1 79 ? -6.374 -14.551 9.203 1.00 68.19 79 ASN A C 1
ATOM 618 O O . ASN A 1 79 ? -7.323 -15.042 8.604 1.00 68.19 79 ASN A O 1
ATOM 622 N N . ASP A 1 80 ? -5.777 -13.421 8.831 1.00 78.06 80 ASP A N 1
ATOM 623 C CA . ASP A 1 80 ? -6.251 -12.581 7.745 1.00 78.06 80 ASP A CA 1
ATOM 624 C C . ASP A 1 80 ? -5.794 -13.134 6.384 1.00 78.06 80 ASP A C 1
ATOM 626 O O . ASP A 1 80 ? -4.619 -13.472 6.176 1.00 78.06 80 ASP A O 1
ATOM 630 N N . GLU A 1 81 ? -6.745 -13.313 5.467 1.00 79.69 81 GLU A N 1
ATOM 631 C CA . GLU A 1 81 ? -6.468 -13.849 4.133 1.00 79.69 81 GLU A CA 1
ATOM 632 C C . GLU A 1 81 ? -5.752 -12.824 3.251 1.00 79.69 81 GLU A C 1
ATOM 634 O O . GLU A 1 81 ? -4.890 -13.209 2.455 1.00 79.69 81 GLU A O 1
ATOM 639 N N . ASP A 1 82 ? -6.032 -11.534 3.432 1.00 81.31 82 ASP A N 1
ATOM 640 C CA . ASP A 1 82 ? -5.438 -10.448 2.657 1.00 81.31 82 ASP A CA 1
ATOM 641 C C . ASP A 1 82 ? -3.974 -10.235 3.043 1.00 81.31 82 ASP A C 1
ATOM 643 O O . ASP A 1 82 ? -3.108 -10.151 2.168 1.00 81.31 82 ASP A O 1
ATOM 647 N N . TYR A 1 83 ? -3.650 -10.307 4.336 1.00 79.50 83 TYR A N 1
ATOM 648 C CA . TYR A 1 83 ? -2.267 -10.289 4.813 1.00 79.50 83 TYR A CA 1
ATOM 649 C C . TYR A 1 83 ? -1.448 -11.475 4.280 1.00 79.50 83 TYR A C 1
ATOM 651 O O . TYR A 1 83 ? -0.305 -11.314 3.834 1.00 79.50 83 TYR A O 1
ATOM 659 N N . LYS A 1 84 ? -2.028 -12.684 4.272 1.00 80.31 84 LYS A N 1
ATOM 660 C CA . LYS A 1 84 ? -1.380 -13.881 3.703 1.00 80.31 84 LYS A CA 1
ATOM 661 C C . LYS A 1 84 ? -1.172 -13.753 2.202 1.00 80.31 84 LYS A C 1
ATOM 663 O O . LYS A 1 84 ? -0.117 -14.144 1.704 1.00 80.31 84 LYS A O 1
ATOM 668 N N . ARG A 1 85 ? -2.164 -13.227 1.482 1.00 80.88 85 ARG A N 1
ATOM 669 C CA . ARG A 1 85 ? -2.089 -12.968 0.039 1.00 80.88 85 ARG A CA 1
ATOM 670 C C . ARG A 1 85 ? -0.999 -11.959 -0.281 1.00 80.88 85 ARG A C 1
ATOM 672 O O . ARG A 1 85 ? -0.184 -12.235 -1.153 1.00 80.88 85 ARG A O 1
ATOM 679 N N . LEU A 1 86 ? -0.940 -10.856 0.460 1.00 79.88 86 LEU A N 1
ATOM 680 C CA . LEU A 1 86 ? 0.053 -9.804 0.273 1.00 79.88 86 LEU A CA 1
ATOM 681 C C . LEU A 1 86 ? 1.458 -10.311 0.590 1.00 79.88 86 LEU A C 1
ATOM 683 O O . LEU A 1 86 ? 2.375 -10.121 -0.201 1.00 79.88 86 LEU A O 1
ATOM 687 N N . THR A 1 87 ? 1.619 -11.048 1.686 1.00 74.44 87 THR A N 1
ATOM 688 C CA . THR A 1 87 ? 2.906 -11.654 2.043 1.00 74.44 87 THR A CA 1
ATOM 689 C C . THR A 1 87 ? 3.344 -12.679 0.992 1.00 74.44 87 THR A C 1
ATOM 691 O O . THR A 1 87 ? 4.491 -12.655 0.562 1.00 74.44 87 THR A O 1
ATOM 694 N N . LYS A 1 88 ? 2.438 -13.535 0.495 1.00 77.94 88 LYS A N 1
ATOM 695 C CA . LYS A 1 88 ? 2.726 -14.453 -0.624 1.00 77.94 88 LYS A CA 1
ATOM 696 C C . LYS A 1 88 ? 3.072 -13.721 -1.918 1.00 77.94 88 LYS A C 1
ATOM 698 O O . LYS A 1 88 ? 3.927 -14.185 -2.660 1.00 77.94 88 LYS A O 1
ATOM 703 N N . PHE A 1 89 ? 2.405 -12.609 -2.200 1.00 77.69 89 PHE A N 1
ATOM 704 C CA . PHE A 1 89 ? 2.653 -11.800 -3.387 1.00 77.69 89 PHE A CA 1
ATOM 705 C C . PHE A 1 89 ? 4.018 -11.108 -3.329 1.00 77.69 89 PHE A C 1
ATOM 707 O O . PHE A 1 89 ? 4.745 -11.104 -4.317 1.00 77.69 89 PHE A O 1
ATOM 714 N N . LEU A 1 90 ? 4.383 -10.579 -2.160 1.00 72.31 90 LEU A N 1
ATOM 715 C CA . LEU A 1 90 ? 5.672 -9.934 -1.915 1.00 72.31 90 LEU A CA 1
ATOM 716 C C . LEU A 1 90 ? 6.834 -10.926 -1.880 1.00 72.31 90 LEU A C 1
ATOM 718 O O . LEU A 1 90 ? 7.916 -10.603 -2.358 1.00 72.31 90 LEU A O 1
ATOM 722 N N . ILE A 1 91 ? 6.620 -12.119 -1.322 1.00 67.81 91 ILE A N 1
ATOM 723 C CA . ILE A 1 91 ? 7.624 -13.192 -1.313 1.00 67.81 91 ILE A CA 1
ATOM 724 C C . ILE A 1 91 ? 7.739 -13.841 -2.701 1.00 67.81 91 ILE A C 1
ATOM 726 O O . ILE A 1 91 ? 8.822 -14.274 -3.076 1.00 67.81 91 ILE A O 1
ATOM 730 N N . GLY A 1 92 ? 6.656 -13.853 -3.486 1.00 59.31 92 GLY A N 1
ATOM 731 C CA . GLY A 1 92 ? 6.591 -14.522 -4.781 1.00 59.31 92 GLY A CA 1
ATOM 732 C C . GLY A 1 92 ? 6.591 -16.059 -4.658 1.00 59.31 92 GLY A C 1
ATOM 733 O O . GLY A 1 92 ? 7.080 -16.615 -3.676 1.00 59.31 92 GLY A O 1
ATOM 734 N N . PRO A 1 93 ? 6.008 -16.789 -5.626 1.00 45.62 93 PRO A N 1
ATOM 735 C CA . PRO A 1 93 ? 6.137 -18.248 -5.715 1.00 45.62 93 PRO A CA 1
ATOM 736 C C . PRO A 1 93 ? 7.477 -18.707 -6.315 1.00 45.62 93 PRO A C 1
ATOM 738 O O . PRO A 1 93 ? 7.826 -19.875 -6.186 1.00 45.62 93 PRO A O 1
ATOM 741 N N . ASP A 1 94 ? 8.217 -17.799 -6.947 1.00 45.62 94 ASP A N 1
ATOM 742 C CA . ASP A 1 94 ? 9.468 -18.065 -7.648 1.00 45.62 94 ASP A CA 1
ATOM 743 C C . ASP A 1 94 ? 10.520 -17.078 -7.140 1.00 45.62 94 ASP A C 1
ATOM 745 O O . ASP A 1 94 ? 10.197 -15.920 -6.882 1.00 45.62 94 ASP A O 1
ATOM 749 N N . ASP A 1 95 ? 11.764 -17.541 -7.050 1.00 45.94 95 ASP A N 1
ATOM 750 C CA . ASP A 1 95 ? 13.016 -16.878 -6.632 1.00 45.94 95 ASP A CA 1
ATOM 751 C C . ASP A 1 95 ? 13.351 -15.558 -7.389 1.00 45.94 95 ASP A C 1
ATOM 753 O O . ASP A 1 95 ? 14.459 -15.024 -7.337 1.00 45.94 95 ASP A O 1
ATOM 757 N N . ASP A 1 96 ? 12.392 -14.985 -8.119 1.00 45.84 96 ASP A N 1
ATOM 758 C CA . ASP A 1 96 ? 12.504 -13.737 -8.856 1.00 45.84 96 ASP A CA 1
ATOM 759 C C . ASP A 1 96 ? 12.382 -12.552 -7.880 1.00 45.84 96 ASP A C 1
ATOM 761 O O . ASP A 1 96 ? 11.320 -11.993 -7.596 1.00 45.84 96 ASP A O 1
ATOM 765 N N . SER A 1 97 ? 13.547 -12.185 -7.348 1.00 51.09 97 SER A N 1
ATOM 766 C CA . SER A 1 97 ? 13.842 -11.137 -6.362 1.00 51.09 97 SER A CA 1
ATOM 767 C C . SER A 1 97 ? 13.408 -9.698 -6.738 1.00 51.09 97 SER A C 1
ATOM 769 O O . SER A 1 97 ? 13.981 -8.727 -6.236 1.00 51.09 97 SER A O 1
ATOM 771 N N . ARG A 1 98 ? 12.402 -9.489 -7.602 1.00 53.56 98 ARG A N 1
ATOM 772 C CA . ARG A 1 98 ? 11.881 -8.153 -7.969 1.00 53.56 98 ARG A CA 1
ATOM 773 C C . ARG A 1 98 ? 11.241 -7.417 -6.794 1.00 53.56 98 ARG A C 1
ATOM 775 O O . ARG A 1 98 ? 11.334 -6.192 -6.733 1.00 53.56 98 ARG A O 1
ATOM 782 N N . PHE A 1 99 ? 10.629 -8.149 -5.864 1.00 60.34 99 PHE A N 1
ATOM 783 C CA . PHE A 1 99 ? 9.964 -7.591 -4.680 1.00 60.34 99 PHE A CA 1
ATOM 784 C C . PHE A 1 99 ? 10.815 -7.685 -3.407 1.00 60.34 99 PHE A C 1
ATOM 786 O O . PHE A 1 99 ? 10.488 -7.031 -2.422 1.00 60.34 99 PHE A O 1
ATOM 793 N N . THR A 1 100 ? 11.958 -8.392 -3.438 1.00 55.31 100 THR A N 1
ATOM 794 C CA . THR A 1 100 ? 12.830 -8.611 -2.262 1.00 55.31 100 THR A CA 1
ATOM 795 C C . THR A 1 100 ? 13.387 -7.321 -1.659 1.00 55.31 100 THR A C 1
ATOM 797 O O . THR A 1 100 ? 13.873 -7.313 -0.533 1.00 55.31 100 THR A O 1
ATOM 800 N N . ARG A 1 101 ? 13.348 -6.223 -2.420 1.00 63.84 101 ARG A N 1
ATOM 801 C CA . ARG A 1 101 ? 13.777 -4.908 -1.950 1.00 63.84 101 ARG A CA 1
ATOM 802 C C . ARG A 1 101 ? 12.683 -4.142 -1.220 1.00 63.84 101 ARG A C 1
ATOM 804 O O . ARG A 1 101 ? 13.015 -3.121 -0.649 1.00 63.84 101 ARG A O 1
ATOM 811 N N . ILE A 1 102 ? 11.420 -4.563 -1.228 1.00 73.88 102 ILE A N 1
ATOM 812 C CA . ILE A 1 102 ? 10.367 -3.837 -0.508 1.00 73.88 102 ILE A CA 1
ATOM 813 C C . ILE A 1 102 ? 10.573 -4.039 0.992 1.00 73.88 102 ILE A C 1
ATOM 815 O O . ILE A 1 102 ? 10.600 -5.169 1.476 1.00 73.88 102 ILE A O 1
ATOM 819 N N . ALA A 1 103 ? 10.710 -2.938 1.723 1.00 72.81 103 ALA A N 1
ATOM 820 C CA . ALA A 1 103 ? 10.763 -2.972 3.172 1.00 72.81 103 ALA A CA 1
ATOM 821 C C . ALA A 1 103 ? 9.332 -2.946 3.725 1.00 72.81 103 ALA A C 1
ATOM 823 O O . ALA A 1 103 ? 8.546 -2.050 3.412 1.00 72.81 103 ALA A O 1
ATOM 824 N N . LEU A 1 104 ? 9.011 -3.958 4.528 1.00 77.88 104 LEU A N 1
ATOM 825 C CA . LEU A 1 104 ? 7.759 -4.087 5.264 1.00 77.88 104 LEU A CA 1
ATOM 826 C C . LEU A 1 104 ? 7.967 -3.532 6.671 1.00 77.88 104 LEU A C 1
ATOM 828 O O . LEU A 1 104 ? 8.701 -4.125 7.463 1.00 77.88 104 LEU A O 1
ATOM 832 N N . SER A 1 105 ? 7.310 -2.422 6.980 1.00 76.75 105 SER A N 1
ATOM 833 C CA . SER A 1 105 ? 7.347 -1.810 8.306 1.00 76.75 105 SER A CA 1
ATOM 834 C C . SER A 1 105 ? 5.974 -1.925 8.952 1.00 76.75 105 SER A C 1
ATOM 836 O O . SER A 1 105 ? 4.965 -1.521 8.382 1.00 76.75 105 SER A O 1
ATOM 838 N N . PHE A 1 106 ? 5.930 -2.480 10.157 1.00 79.12 106 PHE A N 1
ATOM 839 C CA . PHE A 1 106 ? 4.700 -2.622 10.928 1.00 79.12 106 PHE A CA 1
ATOM 840 C C . PHE A 1 106 ? 4.659 -1.520 11.975 1.00 79.12 106 PHE A C 1
ATOM 842 O O . PHE A 1 106 ? 5.556 -1.455 12.814 1.00 79.12 106 PHE A O 1
ATOM 849 N N . HIS A 1 107 ? 3.631 -0.678 11.940 1.00 72.00 107 HIS A N 1
ATOM 850 C CA . HIS A 1 107 ? 3.390 0.298 13.001 1.00 72.00 107 HIS A CA 1
ATOM 851 C C . HIS A 1 107 ? 2.217 -0.162 13.859 1.00 72.00 107 HIS A C 1
ATOM 853 O O . HIS A 1 107 ? 1.186 -0.610 13.356 1.00 72.00 107 HIS A O 1
ATOM 859 N N . SER A 1 108 ? 2.417 -0.114 15.173 1.00 70.56 108 SER A N 1
ATOM 860 C CA . SER A 1 108 ? 1.356 -0.278 16.166 1.00 70.56 108 SER A CA 1
ATOM 861 C C . SER A 1 108 ? 1.128 1.085 16.823 1.00 70.56 108 SER A C 1
ATOM 863 O O . SER A 1 108 ? 2.114 1.802 16.982 1.00 70.56 108 SER A O 1
ATOM 865 N N . PRO A 1 109 ? -0.121 1.434 17.171 1.00 63.22 109 PRO A N 1
ATOM 866 C CA . PRO A 1 109 ? -0.423 2.640 17.940 1.00 63.22 109 PRO A CA 1
ATOM 867 C C . PRO A 1 109 ? 0.173 2.598 19.353 1.00 63.22 109 PRO A C 1
ATOM 869 O O . PRO A 1 109 ? 0.478 1.480 19.842 1.00 63.22 109 PRO A O 1
#

pLDDT: mean 70.6, std 13.2, range [37.47, 87.31]

Sequence (109 aa):
MPTLLPTIDEIAQEKKRRVLLLSFPGAGSKYSKNPVRKYLLSWLELAGIPFQECGDDPSISGYSSYQGEIFVDVECHSNDEDYKRLTKFLIGPDDDSRFTRIALSFHSP